Protein AF-A0A124FL72-F1 (afdb_monomer_lite)

Secondary structure (DSSP, 8-state):
--PPP----HHHHHHHHHHHT--HHHHHHHHHHHHHT--EEE--HHHHHHHTTT-TTEEEGGG-

Foldseek 3Di:
DDDDDDDFDLVQLVVQCVVLVHDSVLSRLLRVCVVVVAADEDCPPVSCVSPPVNRPRYDYNVVD

Radius of gyration: 11.82 Å; chains: 1; bounding box: 21×27×30 Å

Sequence (64 aa):
MNIPENQVSCIETLKIAYLYDRSTYDSAYLALAQAQKASLVTADKRLYNALKGKFDYLLWVEDF

Structure (mmCIF, N/CA/C/O backbone):
data_AF-A0A124FL72-F1
#
_entry.id   AF-A0A124FL72-F1
#
loop_
_atom_site.group_PDB
_atom_site.id
_atom_site.type_symbol
_atom_site.label_atom_id
_atom_site.label_alt_id
_atom_site.label_comp_id
_atom_site.label_asym_id
_atom_site.label_entity_id
_atom_site.label_seq_id
_atom_site.pdbx_PDB_ins_code
_atom_site.Cartn_x
_atom_site.Cartn_y
_atom_site.Cartn_z
_atom_site.occupancy
_atom_site.B_iso_or_equiv
_atom_site.auth_seq_id
_atom_site.auth_comp_id
_atom_site.auth_asym_id
_atom_site.auth_atom_id
_atom_site.pdbx_PDB_model_num
ATOM 1 N N . MET A 1 1 ? -8.921 15.430 -23.460 1.00 63.19 1 MET A N 1
ATOM 2 C CA . MET A 1 1 ? -9.274 14.293 -22.586 1.00 63.19 1 MET A CA 1
ATOM 3 C C . MET A 1 1 ? -9.347 14.857 -21.178 1.00 63.19 1 MET A C 1
ATOM 5 O O . MET A 1 1 ? -8.326 15.336 -20.713 1.00 63.19 1 MET A O 1
ATOM 9 N N . ASN A 1 2 ? -10.526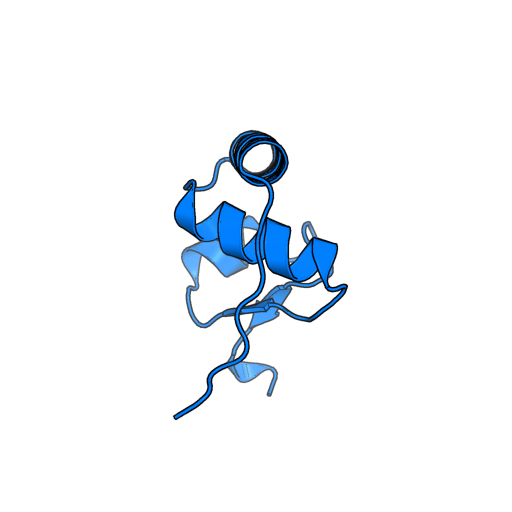 14.917 -20.554 1.00 84.00 2 ASN A N 1
ATOM 10 C CA . ASN A 1 2 ? -10.652 15.383 -19.168 1.00 84.00 2 ASN A CA 1
ATOM 11 C C . ASN A 1 2 ? -10.562 14.158 -18.263 1.00 84.00 2 ASN A C 1
ATOM 13 O O . ASN A 1 2 ? -11.563 13.475 -18.057 1.00 84.00 2 ASN A O 1
ATOM 17 N N . ILE A 1 3 ? -9.351 13.833 -17.809 1.00 81.69 3 ILE A N 1
ATOM 18 C CA . ILE A 1 3 ? -9.153 12.770 -16.824 1.00 81.69 3 ILE A CA 1
ATOM 19 C C . ILE A 1 3 ? -9.440 13.386 -15.450 1.00 81.69 3 ILE A C 1
ATOM 21 O O . ILE A 1 3 ? -8.842 14.412 -15.130 1.00 81.69 3 ILE A O 1
ATOM 25 N N . PRO A 1 4 ? -10.364 12.827 -14.654 1.00 81.56 4 PRO A N 1
ATOM 26 C CA . PRO A 1 4 ? -10.606 13.319 -13.307 1.00 81.56 4 PRO A CA 1
ATOM 27 C C . PRO A 1 4 ? -9.366 13.092 -12.438 1.00 81.56 4 PRO A C 1
ATOM 29 O O . PRO A 1 4 ? -8.877 11.969 -12.309 1.00 81.56 4 PRO A O 1
ATOM 32 N N . GLU A 1 5 ? -8.869 14.168 -11.837 1.00 86.44 5 GLU A N 1
ATOM 33 C CA . GLU A 1 5 ? -7.744 14.139 -10.906 1.00 86.44 5 GLU A CA 1
ATOM 34 C C . GLU A 1 5 ? -8.250 14.126 -9.464 1.00 86.44 5 GLU A C 1
ATOM 36 O O . GLU A 1 5 ? -9.268 14.735 -9.137 1.00 86.44 5 GLU A O 1
ATOM 41 N N . ASN A 1 6 ? -7.512 13.451 -8.587 1.00 86.38 6 ASN A N 1
ATOM 42 C CA . ASN A 1 6 ? -7.757 13.466 -7.152 1.00 86.38 6 ASN A CA 1
ATOM 43 C C . ASN A 1 6 ? -6.457 13.779 -6.419 1.00 86.38 6 ASN A C 1
ATOM 45 O O . ASN A 1 6 ? -5.388 13.296 -6.793 1.00 86.38 6 ASN A O 1
ATOM 49 N N . GLN A 1 7 ? -6.556 14.575 -5.357 1.00 89.44 7 GLN A N 1
ATOM 50 C CA . GLN A 1 7 ? -5.417 14.871 -4.497 1.00 89.44 7 GLN A CA 1
ATOM 51 C C . GLN A 1 7 ? -5.251 13.778 -3.443 1.00 89.44 7 GLN A C 1
ATOM 53 O O . GLN A 1 7 ? -6.229 13.240 -2.923 1.00 89.44 7 GLN A O 1
ATOM 58 N N . VAL A 1 8 ? -3.999 13.489 -3.095 1.00 89.62 8 VAL A N 1
ATOM 59 C CA . VAL A 1 8 ? -3.649 12.598 -1.989 1.00 89.62 8 VAL A CA 1
ATOM 60 C C . VAL A 1 8 ? -2.811 13.369 -0.974 1.00 89.62 8 VAL A C 1
ATOM 62 O O . VAL A 1 8 ? -1.966 14.186 -1.339 1.00 89.62 8 VAL A O 1
ATOM 65 N N . SER A 1 9 ? -3.047 13.129 0.315 1.00 94.06 9 SER A N 1
ATOM 66 C CA . SER A 1 9 ? -2.289 13.786 1.381 1.00 94.06 9 SER A CA 1
ATOM 67 C C . SER A 1 9 ? -0.871 13.223 1.457 1.00 94.06 9 SER A C 1
ATOM 69 O O . SER A 1 9 ? -0.690 12.042 1.748 1.00 94.06 9 SER A O 1
ATOM 71 N N . CYS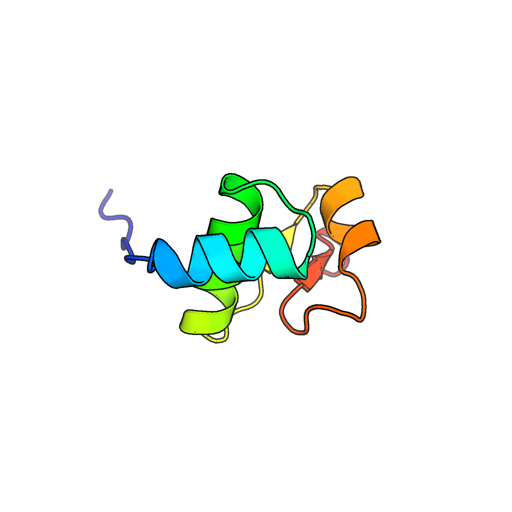 A 1 10 ? 0.144 14.075 1.289 1.00 95.44 10 CYS A N 1
ATOM 72 C CA . CYS A 1 10 ? 1.548 13.677 1.436 1.00 95.44 10 CYS A CA 1
ATOM 73 C C . CYS A 1 10 ? 1.863 13.119 2.833 1.00 95.44 10 CYS A C 1
ATOM 75 O O . CYS A 1 10 ? 2.714 12.242 2.966 1.00 95.44 10 CYS A O 1
ATOM 77 N N . ILE A 1 11 ? 1.170 13.601 3.871 1.00 96.94 11 ILE A N 1
ATOM 78 C CA . ILE A 1 11 ? 1.336 13.110 5.246 1.00 96.94 11 ILE A CA 1
ATOM 79 C C . ILE A 1 11 ? 0.820 11.673 5.359 1.00 96.94 11 ILE A C 1
ATOM 81 O O . ILE A 1 11 ? 1.497 10.826 5.937 1.00 96.94 11 ILE A O 1
ATOM 85 N N . GLU A 1 12 ? -0.350 11.380 4.788 1.00 96.38 12 GLU A N 1
ATOM 86 C CA . GLU A 1 12 ? -0.905 10.021 4.806 1.00 96.38 12 GLU A CA 1
ATOM 87 C C . GLU A 1 12 ? -0.077 9.067 3.942 1.00 96.38 12 GLU A C 1
ATOM 89 O O . GLU A 1 12 ? 0.238 7.965 4.385 1.00 96.38 12 GLU A O 1
ATOM 94 N N . THR A 1 13 ? 0.384 9.518 2.772 1.00 97.81 13 THR A N 1
ATOM 95 C 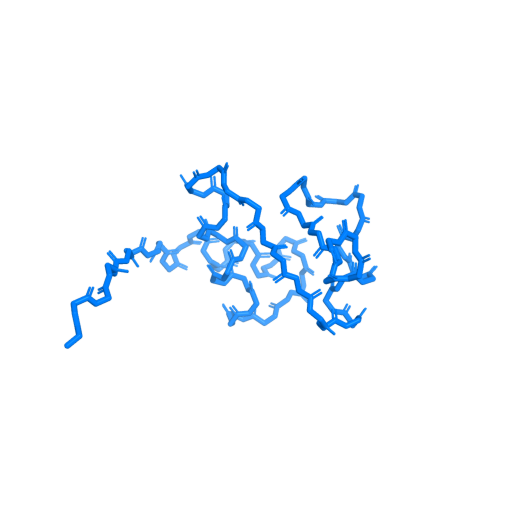CA . THR A 1 13 ? 1.336 8.767 1.943 1.00 97.81 13 THR A CA 1
ATOM 96 C C . THR A 1 13 ? 2.595 8.403 2.725 1.00 97.81 13 THR A C 1
ATOM 98 O O . THR A 1 13 ? 3.029 7.254 2.681 1.00 97.81 13 THR A O 1
ATOM 101 N N . LEU A 1 14 ? 3.175 9.349 3.472 1.00 98.00 14 LEU A N 1
ATOM 102 C CA . LEU A 1 14 ? 4.376 9.092 4.265 1.00 98.00 14 LEU A CA 1
ATOM 103 C C . LEU A 1 14 ? 4.109 8.095 5.402 1.00 98.00 14 LEU A C 1
ATOM 105 O O . LEU A 1 14 ? 4.905 7.183 5.612 1.00 98.00 14 LEU A O 1
ATOM 109 N N . LYS A 1 15 ? 2.980 8.223 6.111 1.00 97.88 15 LYS A N 1
ATOM 110 C CA . LYS A 1 15 ? 2.584 7.263 7.156 1.00 97.88 15 LYS A CA 1
ATOM 111 C C . LYS A 1 15 ? 2.448 5.849 6.599 1.00 97.88 15 LYS A C 1
ATOM 113 O O . LYS A 1 15 ? 2.959 4.911 7.203 1.00 97.88 15 LYS A O 1
ATOM 118 N N . ILE A 1 16 ? 1.795 5.702 5.447 1.00 97.75 16 ILE A N 1
ATOM 119 C CA . ILE A 1 16 ? 1.616 4.416 4.763 1.00 97.75 16 ILE A CA 1
ATOM 120 C C . ILE A 1 16 ? 2.961 3.852 4.295 1.00 97.75 16 ILE A C 1
ATOM 122 O O . ILE A 1 16 ? 3.203 2.658 4.471 1.00 97.75 16 ILE A O 1
ATOM 126 N N . ALA A 1 17 ? 3.855 4.699 3.779 1.00 98.19 17 ALA A N 1
ATOM 127 C CA . ALA A 1 17 ? 5.201 4.293 3.381 1.00 98.19 17 ALA A CA 1
ATOM 128 C C . ALA A 1 17 ? 5.973 3.674 4.548 1.00 98.19 17 ALA A C 1
ATOM 130 O O . ALA A 1 17 ? 6.545 2.597 4.394 1.00 98.19 17 ALA A O 1
ATOM 131 N N . TYR A 1 18 ? 5.919 4.296 5.729 1.00 98.19 18 TYR A N 1
ATOM 132 C CA . TYR A 1 18 ? 6.517 3.732 6.940 1.00 98.19 18 TYR A CA 1
ATOM 133 C C . TYR A 1 18 ? 5.790 2.480 7.440 1.00 98.19 18 TYR A C 1
ATOM 135 O O . TYR A 1 18 ? 6.446 1.513 7.816 1.00 98.19 18 TYR A O 1
ATOM 143 N N . LEU A 1 19 ? 4.453 2.476 7.441 1.00 97.69 19 LEU A N 1
ATOM 144 C CA . LEU A 1 19 ? 3.649 1.358 7.945 1.00 97.69 19 LEU A CA 1
ATOM 145 C C . LEU A 1 19 ? 3.903 0.064 7.163 1.00 97.69 19 LEU A C 1
ATOM 147 O O . LEU A 1 19 ? 3.976 -1.014 7.751 1.00 97.69 19 LEU A O 1
ATOM 151 N N . TYR A 1 20 ? 4.030 0.173 5.843 1.00 96.88 20 TYR A N 1
ATOM 152 C CA . TYR A 1 20 ? 4.160 -0.976 4.952 1.00 96.88 20 TYR A CA 1
ATOM 153 C C . TYR A 1 20 ? 5.564 -1.166 4.372 1.00 96.88 20 TYR A C 1
ATOM 155 O O . TYR A 1 20 ? 5.764 -2.065 3.551 1.00 96.88 20 TYR A O 1
ATOM 163 N N . ASP A 1 21 ? 6.528 -0.335 4.777 1.00 97.50 21 ASP A N 1
ATOM 164 C CA . ASP A 1 21 ? 7.890 -0.322 4.235 1.00 97.50 21 ASP A CA 1
ATOM 165 C C . ASP A 1 21 ? 7.891 -0.232 2.697 1.00 97.50 21 ASP A C 1
ATOM 167 O O . ASP A 1 21 ? 8.531 -1.018 2.000 1.00 97.50 21 ASP A O 1
ATOM 171 N N . ARG A 1 22 ? 7.067 0.655 2.127 1.00 97.06 22 ARG A N 1
ATOM 172 C CA . ARG A 1 22 ? 6.907 0.819 0.671 1.00 97.06 22 ARG A CA 1
ATOM 173 C C . ARG A 1 22 ? 7.456 2.151 0.190 1.00 97.06 22 ARG A C 1
ATOM 175 O O . ARG A 1 22 ? 7.638 3.091 0.958 1.00 97.06 22 ARG A O 1
ATOM 182 N N . SER A 1 23 ? 7.713 2.228 -1.115 1.00 97.19 23 SER A N 1
ATOM 183 C CA . SER A 1 23 ? 8.112 3.486 -1.736 1.00 97.19 23 SER A CA 1
ATOM 184 C C . SER A 1 23 ? 7.013 4.539 -1.562 1.00 97.19 23 SER A C 1
ATOM 186 O O . SER A 1 23 ? 5.828 4.212 -1.436 1.00 97.19 23 SER A O 1
ATOM 188 N N . THR A 1 24 ? 7.382 5.819 -1.605 1.00 96.12 24 THR A N 1
ATOM 189 C CA . THR A 1 24 ? 6.407 6.921 -1.611 1.00 96.12 24 THR A CA 1
ATOM 190 C C . THR A 1 24 ? 5.419 6.791 -2.774 1.00 96.12 24 THR A C 1
ATOM 192 O O . THR A 1 24 ? 4.256 7.147 -2.624 1.00 96.12 24 THR A O 1
ATOM 195 N N . TYR A 1 25 ? 5.864 6.248 -3.913 1.00 95.31 25 TYR A N 1
ATOM 196 C CA . TYR A 1 25 ? 5.035 6.047 -5.100 1.00 95.31 25 TYR A CA 1
ATOM 197 C C . TYR A 1 25 ? 3.949 4.991 -4.867 1.00 95.31 25 TYR A C 1
ATOM 199 O O . TYR A 1 25 ? 2.767 5.298 -4.995 1.00 95.31 25 TYR A O 1
ATOM 207 N N . ASP A 1 26 ? 4.326 3.788 -4.422 1.00 97.06 26 ASP A N 1
ATOM 208 C CA . ASP A 1 26 ? 3.358 2.737 -4.072 1.00 97.06 26 ASP A CA 1
ATOM 209 C C . ASP A 1 26 ? 2.391 3.231 -2.991 1.00 97.06 26 ASP A C 1
ATOM 211 O O . ASP A 1 26 ? 1.180 3.034 -3.064 1.00 97.06 26 ASP A O 1
ATOM 215 N N . SER A 1 27 ? 2.929 3.944 -2.002 1.00 98.00 27 SER A N 1
ATOM 216 C CA . SER A 1 27 ? 2.159 4.460 -0.874 1.00 98.00 27 SER A CA 1
ATOM 217 C C . SER A 1 27 ? 1.169 5.545 -1.276 1.00 98.00 27 SER A C 1
ATOM 219 O O . SER A 1 27 ? 0.132 5.672 -0.632 1.00 98.00 27 SER A O 1
ATOM 221 N N . ALA A 1 28 ? 1.434 6.295 -2.349 1.00 97.06 28 ALA A N 1
ATOM 222 C CA . ALA A 1 28 ? 0.484 7.264 -2.880 1.00 97.06 28 ALA A CA 1
ATOM 223 C C . ALA A 1 28 ? -0.749 6.562 -3.469 1.00 97.06 28 ALA A C 1
ATOM 225 O O . ALA A 1 28 ? -1.870 7.004 -3.223 1.00 97.06 28 ALA A O 1
ATOM 226 N N . TYR A 1 29 ? -0.570 5.436 -4.170 1.00 96.56 29 TYR A N 1
ATOM 227 C CA . TYR A 1 29 ? -1.695 4.628 -4.659 1.00 96.56 29 TYR A CA 1
ATOM 228 C C . TYR A 1 29 ? -2.484 3.983 -3.522 1.00 96.56 29 TYR A C 1
ATOM 230 O O . TYR A 1 29 ? -3.712 3.996 -3.552 1.00 96.56 29 TYR A O 1
ATOM 238 N N . LEU A 1 30 ? -1.800 3.470 -2.496 1.00 97.44 30 LEU A N 1
ATOM 239 C CA . LEU A 1 30 ? -2.453 2.919 -1.305 1.00 97.44 30 LEU A CA 1
ATOM 240 C C . LEU A 1 30 ? -3.253 3.996 -0.557 1.00 97.44 30 LEU A C 1
ATOM 242 O O . LEU A 1 30 ? -4.415 3.779 -0.220 1.00 97.44 30 LEU A O 1
ATOM 246 N N . ALA A 1 31 ? -2.666 5.179 -0.349 1.00 96.81 31 ALA A N 1
ATOM 247 C CA . ALA A 1 31 ? -3.344 6.314 0.273 1.00 96.81 31 ALA A CA 1
ATOM 248 C C . ALA A 1 31 ? -4.584 6.736 -0.526 1.00 96.81 31 ALA A C 1
ATOM 250 O O . ALA A 1 31 ? -5.638 6.996 0.055 1.00 96.81 31 ALA A O 1
ATOM 251 N N . LEU A 1 32 ? -4.474 6.763 -1.856 1.00 96.00 32 LEU A N 1
ATOM 252 C CA . LEU A 1 32 ? -5.573 7.128 -2.741 1.00 96.00 32 LEU A CA 1
ATOM 253 C C . LEU A 1 32 ? -6.707 6.102 -2.685 1.00 96.00 32 LEU A C 1
ATOM 255 O O . LEU A 1 32 ? -7.865 6.482 -2.519 1.00 96.00 32 LEU A O 1
ATOM 259 N N . ALA A 1 33 ? -6.372 4.814 -2.768 1.00 96.06 33 ALA A N 1
ATOM 260 C CA . ALA A 1 33 ? -7.322 3.712 -2.667 1.00 96.06 33 ALA A CA 1
ATOM 261 C C . ALA A 1 33 ? -8.073 3.740 -1.329 1.00 96.06 33 ALA A C 1
ATOM 263 O O . ALA A 1 33 ? -9.300 3.660 -1.301 1.00 96.06 33 ALA A O 1
ATOM 264 N N . GLN A 1 34 ? -7.352 3.963 -0.226 1.00 95.19 34 GLN A N 1
ATOM 265 C CA . GLN A 1 34 ? -7.945 4.085 1.104 1.00 95.19 34 GLN A CA 1
ATOM 266 C C . GLN A 1 34 ? -8.858 5.316 1.224 1.00 95.19 34 GLN A C 1
ATOM 268 O O . GLN A 1 34 ? -9.954 5.212 1.775 1.00 95.19 34 GLN A O 1
ATOM 273 N N . ALA A 1 35 ? -8.441 6.472 0.696 1.00 94.31 35 ALA A N 1
ATOM 274 C CA . ALA A 1 35 ? -9.230 7.704 0.735 1.00 94.31 35 ALA A CA 1
ATOM 275 C C . ALA A 1 35 ? -10.524 7.598 -0.088 1.00 94.31 35 ALA A C 1
ATOM 277 O O . ALA A 1 35 ? -11.571 8.083 0.339 1.00 94.31 35 ALA A O 1
ATOM 278 N N . GLN A 1 36 ? -10.462 6.936 -1.246 1.00 93.81 36 GLN A N 1
ATOM 279 C CA . GLN A 1 36 ? -11.618 6.735 -2.123 1.00 93.81 36 GLN A CA 1
ATOM 280 C C . GLN A 1 36 ? -12.448 5.498 -1.765 1.00 93.81 36 GLN A C 1
ATOM 282 O O . GLN A 1 36 ? -13.527 5.315 -2.323 1.00 93.81 36 GLN A O 1
ATOM 287 N N . LYS A 1 37 ? -11.960 4.652 -0.846 1.00 94.31 37 LYS A N 1
ATOM 288 C CA . LYS A 1 37 ? -12.511 3.317 -0.558 1.00 94.31 37 LYS A CA 1
ATOM 289 C C . LYS A 1 37 ? -12.678 2.485 -1.835 1.00 94.31 37 LYS A C 1
ATOM 291 O O . LYS A 1 37 ? -13.682 1.799 -2.016 1.00 94.31 37 LYS A O 1
ATOM 296 N N . ALA A 1 38 ? -11.703 2.594 -2.730 1.00 94.25 38 ALA A N 1
ATOM 297 C CA . ALA A 1 38 ? -11.715 1.977 -4.047 1.00 94.25 38 ALA A CA 1
ATOM 298 C C . ALA A 1 38 ? -10.616 0.920 -4.142 1.00 94.25 38 ALA A C 1
ATOM 300 O O . ALA A 1 38 ? -9.554 1.062 -3.537 1.00 94.25 38 ALA A O 1
ATOM 301 N N . SER A 1 39 ? -10.861 -0.131 -4.920 1.00 95.69 39 SER A N 1
ATOM 302 C CA . SER A 1 39 ? -9.874 -1.183 -5.146 1.00 95.69 39 SER A CA 1
ATOM 303 C C . SER A 1 39 ? -8.645 -0.655 -5.888 1.00 95.69 39 SER A C 1
ATOM 305 O O . SER A 1 39 ? -8.759 -0.005 -6.926 1.00 95.69 39 SER A O 1
ATOM 307 N N . LEU A 1 40 ? -7.464 -0.997 -5.380 1.00 96.31 40 LEU A N 1
ATOM 308 C CA . LEU A 1 40 ? -6.193 -0.857 -6.073 1.00 96.31 40 LEU A CA 1
ATOM 309 C C . LEU A 1 40 ? -5.871 -2.175 -6.775 1.00 96.31 40 LEU A C 1
ATOM 311 O O . LEU A 1 40 ? -5.424 -3.134 -6.143 1.00 96.31 40 LEU A O 1
ATOM 315 N N . VAL A 1 41 ? -6.077 -2.206 -8.087 1.00 97.19 41 VAL A N 1
ATOM 316 C CA . VAL A 1 41 ? -5.649 -3.327 -8.930 1.00 97.19 41 VAL A CA 1
ATOM 317 C C . VAL A 1 41 ? -4.171 -3.157 -9.262 1.00 97.19 41 VAL A C 1
ATOM 319 O O . VAL A 1 41 ? -3.753 -2.082 -9.694 1.00 97.19 41 VAL A O 1
ATOM 322 N N . THR A 1 42 ? -3.37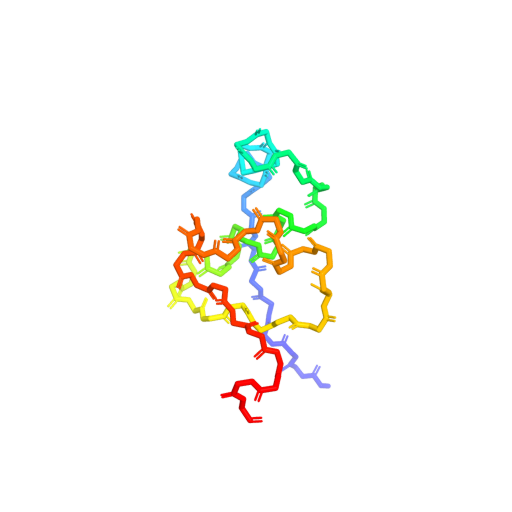3 -4.207 -9.076 1.00 97.25 42 THR A N 1
ATOM 323 C CA . THR A 1 42 ? -1.948 -4.184 -9.418 1.00 97.25 42 THR A CA 1
ATOM 324 C C . THR A 1 42 ? -1.502 -5.438 -10.162 1.00 97.25 42 THR A C 1
ATOM 326 O O . THR A 1 42 ? -1.943 -6.547 -9.865 1.00 97.25 42 THR A O 1
ATOM 329 N N . ALA A 1 43 ? -0.585 -5.247 -11.112 1.00 97.38 43 ALA A N 1
ATOM 330 C CA . ALA A 1 43 ? 0.205 -6.305 -11.743 1.00 97.38 43 ALA A CA 1
ATOM 331 C C . ALA A 1 43 ? 1.634 -6.385 -11.158 1.00 97.38 43 ALA A C 1
ATOM 333 O O . ALA A 1 43 ? 2.444 -7.216 -11.571 1.00 97.38 43 ALA A O 1
ATOM 334 N N . ASP A 1 44 ? 1.968 -5.534 -10.180 1.00 97.75 44 ASP A N 1
ATOM 335 C CA . ASP A 1 44 ? 3.244 -5.605 -9.473 1.00 97.75 44 ASP A CA 1
ATOM 336 C C . ASP A 1 44 ? 3.199 -6.727 -8.429 1.00 97.75 44 ASP A C 1
ATOM 338 O O . ASP A 1 44 ? 2.647 -6.600 -7.332 1.00 97.75 44 ASP A O 1
ATOM 342 N N . LYS A 1 45 ? 3.837 -7.847 -8.770 1.00 97.25 45 LYS A N 1
ATOM 343 C CA . LYS A 1 45 ? 3.910 -9.034 -7.914 1.00 97.25 45 LYS A CA 1
ATOM 344 C C . LYS A 1 45 ? 4.654 -8.783 -6.597 1.00 97.25 45 LYS A C 1
ATOM 346 O O . LYS A 1 45 ? 4.345 -9.427 -5.592 1.00 97.25 45 LYS A O 1
ATOM 351 N N . ARG A 1 46 ? 5.642 -7.880 -6.571 1.00 96.69 46 ARG A N 1
ATOM 352 C CA . ARG A 1 46 ? 6.400 -7.551 -5.354 1.00 96.69 46 ARG A CA 1
ATOM 353 C C . ARG A 1 46 ? 5.531 -6.743 -4.396 1.00 96.69 46 ARG A C 1
ATOM 355 O O . ARG A 1 46 ? 5.531 -7.045 -3.201 1.00 96.69 46 ARG A O 1
ATOM 362 N N . LEU A 1 47 ? 4.795 -5.757 -4.906 1.00 97.75 47 LEU A N 1
ATOM 363 C CA . LEU A 1 47 ? 3.835 -4.986 -4.118 1.00 97.75 47 LEU A CA 1
ATOM 364 C C . LEU A 1 47 ? 2.711 -5.889 -3.600 1.00 97.75 47 LEU A C 1
ATOM 366 O O . LEU A 1 47 ? 2.451 -5.904 -2.396 1.00 97.75 47 LEU A O 1
ATOM 370 N N . TYR A 1 48 ? 2.118 -6.701 -4.482 1.00 97.88 48 TYR A N 1
ATOM 371 C CA . TYR A 1 48 ? 1.044 -7.622 -4.123 1.00 97.88 48 TYR A CA 1
ATOM 372 C C . TYR A 1 48 ? 1.457 -8.574 -2.997 1.00 97.88 48 TYR A C 1
ATOM 374 O O . TYR A 1 48 ? 0.814 -8.626 -1.953 1.00 97.88 48 TYR A O 1
ATOM 382 N N . ASN A 1 49 ? 2.587 -9.269 -3.144 1.00 97.50 49 ASN A N 1
ATOM 383 C CA . ASN A 1 49 ? 3.052 -10.211 -2.124 1.00 97.50 49 ASN A CA 1
ATOM 384 C C . ASN A 1 49 ? 3.390 -9.548 -0.782 1.00 97.50 49 ASN A C 1
ATOM 386 O O . ASN A 1 49 ? 3.246 -10.188 0.258 1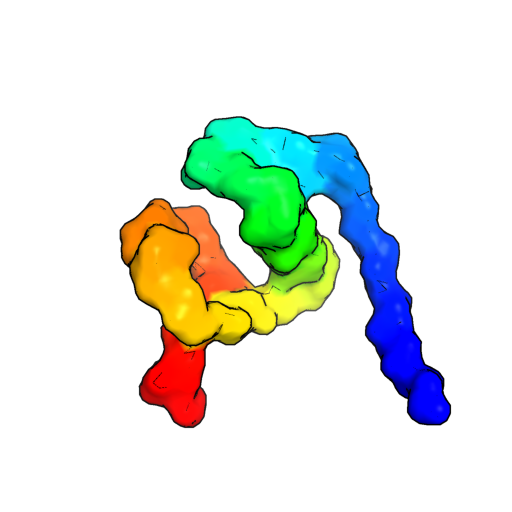.00 97.50 49 ASN A O 1
ATOM 390 N N . 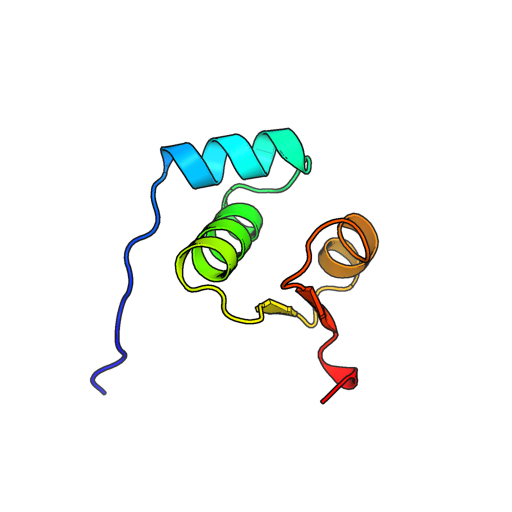ALA A 1 50 ? 3.838 -8.290 -0.783 1.00 97.62 50 ALA A N 1
ATOM 391 C CA . ALA A 1 50 ? 4.137 -7.569 0.452 1.00 97.62 50 ALA A CA 1
ATOM 392 C C . ALA A 1 50 ? 2.874 -7.228 1.264 1.00 97.62 50 ALA A C 1
ATOM 394 O O . ALA A 1 50 ? 2.940 -7.160 2.498 1.00 97.62 50 ALA A O 1
ATOM 395 N N . LEU A 1 51 ? 1.746 -7.025 0.575 1.00 97.88 51 LEU A N 1
ATOM 396 C CA . LEU A 1 51 ? 0.532 -6.422 1.125 1.00 97.88 51 LEU A CA 1
ATOM 397 C C . LEU A 1 51 ? -0.707 -7.320 1.107 1.00 97.88 51 LEU A C 1
ATOM 399 O O . LEU A 1 51 ? -1.691 -6.974 1.762 1.00 97.88 51 LEU A O 1
ATOM 403 N N . LYS A 1 52 ? -0.696 -8.462 0.406 1.00 96.69 52 LYS A N 1
ATOM 404 C CA . LYS A 1 52 ? -1.857 -9.362 0.378 1.00 96.69 52 LYS A CA 1
ATOM 405 C C . LYS A 1 52 ? -2.232 -9.774 1.806 1.00 96.69 52 LYS A C 1
ATOM 407 O O . LYS A 1 52 ? -1.375 -10.190 2.588 1.00 96.69 52 LYS A O 1
ATOM 412 N N . GLY A 1 53 ? -3.510 -9.629 2.150 1.00 95.50 53 GLY A N 1
ATOM 413 C CA . GLY A 1 53 ? -4.024 -9.887 3.500 1.00 95.50 53 GLY A CA 1
ATOM 414 C C . GLY A 1 53 ? -3.637 -8.850 4.564 1.00 95.50 53 GLY A C 1
ATOM 415 O O . GLY A 1 53 ? -3.971 -9.045 5.727 1.00 95.50 53 GLY A O 1
ATOM 416 N N . LYS A 1 54 ? -2.933 -7.771 4.196 1.00 97.00 54 LYS A N 1
ATOM 417 C CA . LYS A 1 54 ? -2.610 -6.632 5.077 1.00 97.00 54 LYS A CA 1
ATOM 418 C C . LYS A 1 54 ? -3.262 -5.325 4.630 1.00 97.00 54 LYS A C 1
ATOM 420 O O . LYS A 1 54 ? -3.403 -4.425 5.447 1.00 97.00 54 LYS A O 1
ATOM 425 N N . PHE A 1 55 ? -3.606 -5.208 3.348 1.00 97.06 55 PHE A N 1
ATOM 426 C CA . PHE A 1 55 ? -4.273 -4.039 2.785 1.00 97.06 55 PHE A CA 1
ATOM 427 C C . PHE A 1 55 ? -5.562 -4.456 2.074 1.00 97.06 55 PHE A C 1
ATOM 429 O O . PHE A 1 55 ? -5.514 -5.107 1.031 1.00 97.06 55 PHE A O 1
ATOM 436 N N . ASP A 1 56 ? -6.701 -4.060 2.640 1.00 95.25 56 ASP A N 1
ATOM 437 C CA . ASP A 1 56 ? -8.029 -4.568 2.261 1.00 95.25 56 ASP A CA 1
ATOM 438 C C . ASP A 1 56 ? -8.457 -4.205 0.834 1.00 95.25 56 ASP A C 1
ATOM 440 O O . ASP A 1 56 ? -9.274 -4.896 0.232 1.00 95.25 56 ASP A O 1
ATOM 444 N N . TYR A 1 57 ? -7.900 -3.132 0.272 1.00 96.56 57 TYR A N 1
ATOM 445 C CA . TYR A 1 57 ? -8.262 -2.659 -1.063 1.00 96.56 57 TYR A CA 1
ATOM 446 C C . TYR A 1 57 ? -7.380 -3.244 -2.177 1.00 96.56 57 TYR A C 1
ATOM 448 O O . TYR A 1 57 ? -7.562 -2.872 -3.333 1.00 96.56 57 TYR A O 1
ATOM 456 N N . LEU A 1 58 ? -6.410 -4.116 -1.872 1.00 97.06 58 LEU A N 1
ATOM 457 C CA . LEU A 1 58 ? -5.474 -4.638 -2.872 1.00 97.06 58 LEU A CA 1
ATOM 458 C C . LEU A 1 58 ? -6.045 -5.826 -3.640 1.00 97.06 58 LEU A C 1
ATOM 460 O O . LEU A 1 58 ? -6.411 -6.828 -3.029 1.00 97.06 58 LEU A O 1
ATOM 464 N N . LEU A 1 59 ? -5.998 -5.765 -4.970 1.00 96.94 59 LEU A N 1
ATOM 465 C CA . LEU A 1 59 ? -6.398 -6.867 -5.844 1.00 96.94 59 LEU A CA 1
ATOM 466 C C . LEU A 1 59 ? -5.308 -7.188 -6.868 1.00 96.94 59 LEU A C 1
ATOM 468 O O . LEU A 1 59 ? -4.600 -6.293 -7.344 1.00 96.94 59 LEU A O 1
ATOM 472 N N . TRP A 1 60 ? -5.163 -8.474 -7.193 1.00 97.62 60 TRP A N 1
ATOM 473 C CA . TRP A 1 60 ? -4.270 -8.918 -8.257 1.00 97.62 60 TRP A CA 1
ATOM 474 C C . TRP A 1 60 ? -4.964 -8.752 -9.607 1.00 97.62 60 TRP A C 1
ATOM 476 O O . TRP A 1 60 ? -6.166 -8.965 -9.723 1.00 97.62 60 TRP A O 1
ATOM 486 N N . VAL A 1 61 ? -4.217 -8.360 -10.638 1.00 96.44 61 VAL A N 1
ATOM 487 C CA . VAL A 1 61 ? -4.789 -8.097 -11.968 1.00 96.44 61 VAL A CA 1
ATOM 488 C C . VAL A 1 61 ? -5.494 -9.309 -12.588 1.00 96.44 61 VAL A C 1
ATOM 490 O O . VAL A 1 61 ? -6.450 -9.118 -13.324 1.00 96.44 61 VAL A O 1
ATOM 493 N N . GLU A 1 62 ? -5.065 -10.537 -12.279 1.00 94.19 62 GLU A N 1
ATOM 494 C CA . GLU A 1 62 ? -5.683 -11.765 -12.815 1.00 94.19 62 GLU A CA 1
ATOM 495 C C . GLU A 1 62 ? -6.928 -12.209 -12.028 1.00 94.19 62 GLU A C 1
ATOM 497 O O . GLU A 1 62 ? -7.576 -13.177 -12.417 1.00 94.19 62 GLU A O 1
ATOM 502 N N . ASP A 1 63 ? -7.284 -11.513 -10.942 1.00 86.50 63 ASP A N 1
ATOM 503 C CA . ASP A 1 63 ? -8.553 -11.737 -10.237 1.00 86.50 63 ASP A CA 1
ATOM 504 C C . ASP A 1 63 ? -9.754 -11.105 -10.993 1.00 86.50 63 ASP A C 1
ATOM 506 O O . ASP A 1 63 ? -10.884 -11.159 -10.498 1.00 86.50 63 ASP A O 1
ATOM 510 N N . PHE A 1 64 ? -9.520 -10.516 -12.180 1.00 69.88 64 PHE A N 1
ATOM 511 C CA . PHE A 1 64 ? -10.490 -9.809 -13.029 1.00 69.88 64 PHE A CA 1
ATOM 512 C C . PHE A 1 64 ? -10.478 -10.259 -14.493 1.00 69.88 64 PHE A C 1
ATOM 514 O O . PHE A 1 64 ? -9.385 -10.535 -15.036 1.00 69.88 64 PHE A O 1
#

pLDDT: mean 94.35, std 6.37, range [63.19, 98.19]